Protein AF-A0A1Q7BC86-F1 (afdb_monomer_lite)

Radius of gyration: 31.93 Å; chains: 1; bounding box: 92×62×43 Å

Structure (mmCIF, N/CA/C/O backbone):
data_AF-A0A1Q7BC86-F1
#
_entry.id   AF-A0A1Q7BC86-F1
#
loop_
_atom_site.group_PDB
_atom_site.id
_atom_site.type_symbol
_atom_site.label_atom_id
_atom_site.label_alt_id
_atom_site.label_comp_id
_atom_site.label_asym_id
_atom_site.label_entity_id
_atom_site.label_seq_id
_atom_site.pdbx_PDB_ins_code
_atom_site.Cartn_x
_atom_site.Cartn_y
_atom_site.Cartn_z
_atom_site.occupancy
_atom_site.B_iso_or_equiv
_atom_site.auth_seq_id
_atom_site.auth_comp_id
_atom_site.auth_asym_id
_atom_site.auth_atom_id
_atom_site.pdbx_PDB_model_num
ATOM 1 N N . MET A 1 1 ? 21.979 -20.572 -1.167 1.00 58.22 1 MET A N 1
ATOM 2 C CA . MET A 1 1 ? 20.511 -20.406 -1.167 1.00 58.22 1 MET A CA 1
ATOM 3 C C . MET A 1 1 ? 20.252 -18.945 -1.491 1.00 58.22 1 MET A C 1
ATOM 5 O O . MET A 1 1 ? 20.639 -18.106 -0.691 1.00 58.22 1 MET A O 1
ATOM 9 N N . PHE A 1 2 ? 19.766 -18.637 -2.698 1.00 61.84 2 PHE A N 1
ATOM 10 C CA . PHE A 1 2 ? 19.476 -17.268 -3.145 1.00 61.84 2 PHE A CA 1
ATOM 11 C C . PHE A 1 2 ? 18.348 -16.706 -2.268 1.00 61.84 2 PHE A C 1
ATOM 13 O O . PHE A 1 2 ? 17.177 -17.008 -2.482 1.00 61.84 2 PHE A O 1
ATOM 20 N N . GLY A 1 3 ? 18.707 -15.979 -1.211 1.00 71.44 3 GLY A N 1
ATOM 21 C CA . GLY A 1 3 ? 17.738 -15.218 -0.436 1.00 71.44 3 GLY A CA 1
ATOM 22 C C . GLY A 1 3 ? 17.241 -14.090 -1.322 1.00 71.44 3 GLY A C 1
ATOM 23 O O . GLY A 1 3 ? 18.064 -13.361 -1.867 1.00 71.44 3 GLY A O 1
ATOM 24 N N . LEU A 1 4 ? 15.923 -13.977 -1.494 1.00 78.19 4 LEU A N 1
ATOM 25 C CA . LEU A 1 4 ? 15.307 -12.797 -2.092 1.00 78.19 4 LEU A CA 1
ATOM 26 C C . LEU A 1 4 ? 15.785 -11.576 -1.308 1.00 78.19 4 LEU A C 1
ATOM 28 O O . LEU A 1 4 ? 15.322 -11.311 -0.197 1.00 78.19 4 LEU A O 1
ATOM 32 N N . GLY A 1 5 ? 16.776 -10.890 -1.863 1.00 89.00 5 GLY A N 1
ATOM 33 C CA . GLY A 1 5 ? 17.308 -9.679 -1.286 1.00 89.00 5 GLY A CA 1
ATOM 34 C C . GLY A 1 5 ? 16.318 -8.541 -1.473 1.00 89.00 5 GLY A C 1
ATOM 35 O O . GLY A 1 5 ? 15.384 -8.603 -2.276 1.00 89.00 5 GLY A O 1
ATOM 36 N N . TRP A 1 6 ? 16.570 -7.446 -0.763 1.00 91.69 6 TRP A N 1
ATOM 37 C CA . TRP A 1 6 ? 15.855 -6.190 -0.984 1.00 91.69 6 TRP A CA 1
ATOM 38 C C . TRP A 1 6 ? 15.890 -5.755 -2.463 1.00 91.69 6 TRP A C 1
ATOM 40 O O . TRP A 1 6 ? 14.933 -5.167 -2.958 1.00 91.69 6 TRP A O 1
ATOM 50 N N . MET A 1 7 ? 16.966 -6.098 -3.182 1.00 91.50 7 MET A N 1
ATOM 51 C CA . MET A 1 7 ? 17.154 -5.737 -4.587 1.00 91.50 7 MET A CA 1
ATOM 52 C C . MET A 1 7 ? 16.228 -6.506 -5.538 1.00 91.50 7 MET A C 1
ATOM 54 O O . MET A 1 7 ? 15.576 -5.881 -6.373 1.00 91.50 7 MET A O 1
ATOM 58 N N . GLU A 1 8 ? 16.086 -7.827 -5.385 1.00 91.88 8 GLU A N 1
ATOM 59 C CA . GLU A 1 8 ? 15.098 -8.606 -6.141 1.00 91.88 8 GLU A CA 1
ATOM 60 C C . GLU A 1 8 ? 13.664 -8.158 -5.836 1.00 91.88 8 GLU A C 1
ATOM 62 O O . GLU A 1 8 ? 12.852 -8.043 -6.755 1.00 91.88 8 GLU A O 1
ATOM 67 N N . LEU A 1 9 ? 13.346 -7.857 -4.570 1.00 93.38 9 LEU A N 1
ATOM 68 C CA . LEU A 1 9 ? 12.015 -7.367 -4.200 1.00 93.38 9 LEU A CA 1
ATOM 69 C C . LEU A 1 9 ? 11.706 -6.016 -4.867 1.00 93.38 9 LEU A C 1
ATOM 71 O O . LEU A 1 9 ? 10.604 -5.826 -5.383 1.00 93.38 9 LEU A O 1
ATOM 75 N N . LEU A 1 10 ? 12.683 -5.103 -4.916 1.00 93.75 10 LEU A N 1
ATOM 76 C CA . LEU A 1 10 ? 12.564 -3.840 -5.648 1.00 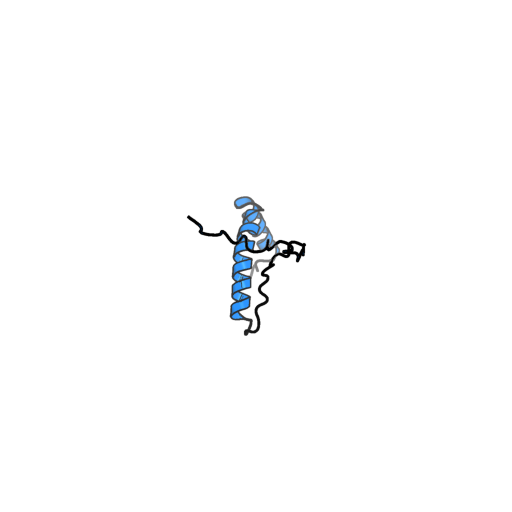93.75 10 LEU A CA 1
ATOM 77 C C . LEU A 1 10 ? 12.398 -4.054 -7.157 1.00 93.75 10 LEU A C 1
ATOM 79 O O . LEU A 1 10 ? 11.582 -3.371 -7.774 1.00 93.75 10 LEU A O 1
ATOM 83 N N . LEU A 1 11 ? 13.121 -5.003 -7.757 1.00 94.56 11 LEU A N 1
ATOM 84 C CA . LEU A 1 11 ? 12.988 -5.310 -9.184 1.00 94.56 11 LEU A CA 1
ATOM 85 C C . LEU A 1 11 ? 11.570 -5.797 -9.518 1.00 94.56 11 LEU A C 1
ATOM 87 O O . LEU A 1 11 ? 10.953 -5.317 -10.470 1.00 94.56 11 LEU A O 1
ATOM 91 N N . ILE A 1 12 ? 11.026 -6.701 -8.700 1.00 94.06 12 ILE A N 1
ATOM 92 C CA . ILE A 1 12 ? 9.646 -7.183 -8.837 1.00 94.06 12 ILE A CA 1
ATOM 93 C C . ILE A 1 12 ? 8.662 -6.023 -8.649 1.00 94.06 12 ILE A C 1
ATOM 95 O O . ILE A 1 12 ? 7.731 -5.875 -9.441 1.00 94.06 12 ILE A O 1
ATOM 99 N N . LEU A 1 13 ? 8.885 -5.165 -7.648 1.00 93.56 13 LEU A N 1
ATOM 100 C CA . LEU A 1 13 ? 8.049 -3.992 -7.400 1.00 93.56 13 LEU A CA 1
ATOM 101 C C . LEU A 1 13 ? 8.008 -3.058 -8.616 1.00 93.56 13 LEU A C 1
ATOM 103 O O . LEU A 1 13 ? 6.929 -2.602 -8.983 1.00 93.56 13 LEU A O 1
ATOM 107 N N . ILE A 1 14 ? 9.144 -2.812 -9.275 1.00 95.38 14 ILE A N 1
ATOM 108 C CA . ILE A 1 14 ? 9.204 -1.997 -10.498 1.00 95.38 14 ILE A CA 1
ATOM 109 C C . ILE A 1 14 ? 8.365 -2.624 -11.616 1.00 95.38 14 ILE A C 1
ATOM 111 O O . ILE A 1 14 ? 7.589 -1.918 -12.257 1.00 95.38 14 ILE A O 1
ATOM 115 N N . ILE A 1 15 ? 8.461 -3.939 -11.832 1.00 95.81 15 ILE A N 1
ATOM 116 C CA . ILE A 1 15 ? 7.660 -4.632 -12.856 1.00 95.81 15 ILE A CA 1
ATOM 117 C C . ILE A 1 15 ? 6.162 -4.487 -12.555 1.00 95.81 15 ILE A C 1
ATOM 119 O O . ILE A 1 15 ? 5.379 -4.143 -13.441 1.00 95.81 15 ILE A O 1
ATOM 123 N N . VAL A 1 16 ? 5.760 -4.682 -11.297 1.00 95.06 16 VAL A N 1
ATOM 124 C CA . VAL A 1 16 ? 4.369 -4.494 -10.859 1.00 95.06 16 VAL A CA 1
ATOM 125 C C . VAL A 1 16 ? 3.926 -3.044 -11.074 1.00 95.06 16 VAL A C 1
ATOM 127 O O . VAL A 1 16 ? 2.834 -2.812 -11.587 1.00 95.06 16 VAL A O 1
ATOM 130 N N . LEU A 1 17 ? 4.768 -2.059 -10.757 1.00 94.31 17 LEU A N 1
ATOM 131 C CA . LEU A 1 17 ? 4.474 -0.643 -10.996 1.00 94.31 17 LEU A CA 1
ATOM 132 C C . LEU A 1 17 ? 4.319 -0.315 -12.485 1.00 94.31 17 LEU A C 1
ATOM 134 O O . LEU A 1 17 ? 3.530 0.563 -12.813 1.00 94.31 17 LEU A O 1
ATOM 138 N N . ILE A 1 18 ? 5.024 -1.002 -13.384 1.00 95.12 18 ILE A N 1
ATOM 139 C CA . ILE A 1 18 ? 4.858 -0.819 -14.833 1.00 95.12 18 ILE A CA 1
ATOM 140 C C . ILE A 1 18 ? 3.523 -1.408 -15.304 1.00 95.12 18 ILE A C 1
ATOM 142 O O . ILE A 1 18 ? 2.809 -0.763 -16.068 1.00 95.12 18 ILE A O 1
ATOM 146 N N . VAL A 1 19 ? 3.160 -2.605 -14.835 1.00 95.12 19 VAL A N 1
ATOM 147 C CA . VAL A 1 19 ? 1.919 -3.289 -15.245 1.00 95.12 19 VAL A CA 1
ATOM 148 C C . VAL A 1 19 ? 0.676 -2.604 -14.675 1.00 95.12 19 VAL A C 1
ATOM 150 O O . VAL A 1 19 ? -0.295 -2.372 -15.391 1.00 95.12 19 VAL A O 1
ATOM 153 N N . PHE A 1 20 ? 0.694 -2.281 -13.382 1.00 92.69 20 PHE A N 1
ATOM 154 C CA . PHE A 1 20 ? -0.449 -1.699 -12.676 1.00 92.69 20 PHE A CA 1
ATOM 155 C C . PHE A 1 20 ? -0.428 -0.164 -12.662 1.00 92.69 20 PHE A C 1
ATOM 157 O O . PHE A 1 20 ? -1.473 0.460 -12.495 1.00 92.69 20 PHE A O 1
ATOM 164 N N . GLY A 1 21 ? 0.733 0.464 -12.841 1.00 90.69 21 GLY A N 1
ATOM 165 C CA . GLY A 1 21 ? 0.926 1.908 -12.708 1.00 90.69 21 GLY A CA 1
ATOM 166 C C . GLY A 1 21 ? 1.260 2.344 -11.274 1.00 90.69 21 GLY A C 1
ATOM 167 O O . GLY A 1 21 ? 0.775 1.775 -10.292 1.00 90.69 21 GLY A O 1
ATOM 168 N N . ALA A 1 22 ? 2.035 3.427 -11.142 1.00 89.81 22 ALA A N 1
ATOM 169 C CA . ALA A 1 22 ? 2.481 3.957 -9.848 1.00 89.81 22 ALA A CA 1
ATOM 170 C C . ALA A 1 22 ? 1.351 4.445 -8.922 1.00 89.81 22 ALA A C 1
ATOM 172 O O . ALA A 1 22 ? 1.532 4.491 -7.710 1.00 89.81 22 ALA A O 1
ATOM 173 N N . GLY A 1 23 ? 0.177 4.776 -9.468 1.00 90.12 23 GLY A N 1
ATOM 174 C CA . GLY A 1 23 ? -0.975 5.235 -8.683 1.00 90.12 23 GLY A CA 1
ATOM 175 C C . GLY A 1 23 ? -1.853 4.115 -8.113 1.00 90.12 23 GLY A C 1
ATOM 176 O O . GLY A 1 23 ? -2.513 4.316 -7.095 1.00 90.12 23 GLY A O 1
ATOM 177 N N . LYS A 1 24 ? -1.868 2.922 -8.727 1.00 91.12 24 LYS A N 1
ATOM 178 C CA . LYS A 1 24 ? -2.786 1.839 -8.324 1.00 91.12 24 LYS A CA 1
ATOM 179 C C . LYS A 1 24 ? -2.364 1.155 -7.027 1.00 91.12 24 LYS A C 1
ATOM 181 O O . LYS A 1 24 ? -3.220 0.834 -6.208 1.00 91.12 24 LYS A O 1
ATOM 186 N N . LEU A 1 25 ? -1.061 0.974 -6.820 1.00 91.25 25 LEU A N 1
ATOM 187 C CA . LEU A 1 25 ? -0.516 0.366 -5.603 1.00 91.25 25 LEU A CA 1
ATOM 188 C C . LEU A 1 25 ? -0.839 1.186 -4.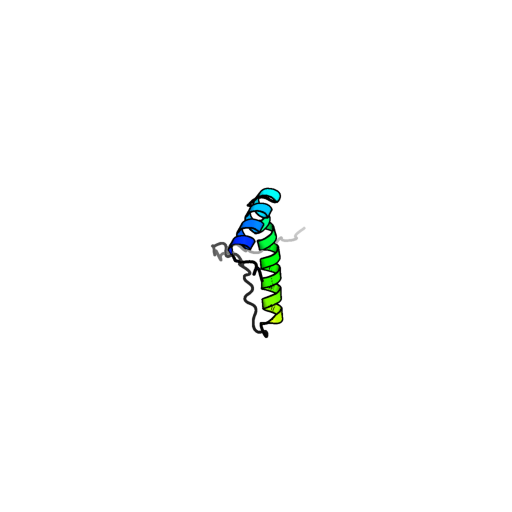334 1.00 91.25 25 LEU A C 1
ATOM 190 O O . LEU A 1 25 ? -1.401 0.604 -3.405 1.00 91.25 25 LEU A O 1
ATOM 194 N N . PRO A 1 26 ? -0.591 2.513 -4.282 1.00 89.94 26 PRO A N 1
ATOM 195 C CA . PRO A 1 26 ? -1.008 3.356 -3.158 1.00 89.94 26 PRO A CA 1
ATOM 196 C C . PRO A 1 26 ? -2.523 3.358 -2.941 1.00 89.94 26 PRO A C 1
ATOM 198 O O . PRO A 1 26 ? -2.975 3.225 -1.809 1.00 89.94 26 PRO A O 1
ATOM 201 N N . GLN A 1 27 ? -3.311 3.427 -4.020 1.00 93.00 27 GLN A N 1
ATOM 202 C CA . GLN A 1 27 ? -4.774 3.452 -3.943 1.00 93.00 27 GLN A CA 1
ATOM 203 C C . GLN A 1 27 ? -5.347 2.197 -3.261 1.00 93.00 27 GLN A C 1
ATOM 205 O O . GLN A 1 27 ? -6.247 2.293 -2.427 1.00 93.00 27 GLN A O 1
ATOM 210 N N . ILE A 1 28 ? -4.808 1.016 -3.579 1.00 93.31 28 ILE A N 1
ATOM 211 C CA . ILE A 1 28 ? -5.190 -0.246 -2.925 1.00 93.31 28 ILE A CA 1
ATOM 212 C C . ILE A 1 28 ? -4.607 -0.308 -1.503 1.00 93.31 28 ILE A C 1
ATOM 214 O O . ILE A 1 28 ? -5.289 -0.726 -0.563 1.00 93.31 28 ILE A O 1
ATOM 218 N N . GLY A 1 29 ? -3.364 0.149 -1.333 1.00 93.31 29 GLY A N 1
ATOM 219 C CA . GLY A 1 29 ? -2.659 0.183 -0.053 1.00 93.31 29 GLY A CA 1
ATOM 220 C C . GLY A 1 29 ? -3.353 1.038 1.008 1.00 93.31 29 GLY A C 1
ATOM 221 O O . GLY A 1 29 ? -3.375 0.645 2.169 1.00 93.31 29 GLY A O 1
ATOM 222 N N . GLU A 1 30 ? -3.982 2.153 0.637 1.00 94.81 30 GLU A N 1
ATOM 223 C CA . GLU A 1 30 ? -4.763 2.978 1.567 1.00 94.81 30 GLU A CA 1
ATOM 224 C C . GLU A 1 30 ? -5.975 2.230 2.137 1.00 94.81 30 GLU A C 1
ATOM 226 O O . GLU A 1 30 ? -6.237 2.297 3.341 1.00 94.81 30 GLU A O 1
ATOM 231 N N . GLY A 1 31 ? -6.706 1.496 1.293 1.00 95.25 31 GLY A N 1
ATOM 232 C CA . GLY A 1 31 ? -7.860 0.700 1.718 1.00 95.25 31 GLY A CA 1
ATOM 233 C C . GLY A 1 31 ? -7.451 -0.440 2.649 1.00 95.25 31 GLY A C 1
ATOM 234 O O . GLY A 1 31 ? -7.991 -0.577 3.750 1.00 95.25 31 GLY A O 1
ATOM 235 N N . VAL A 1 32 ? -6.434 -1.206 2.246 1.00 96.19 32 VAL A N 1
ATOM 236 C CA . VAL A 1 32 ? -5.876 -2.296 3.061 1.00 96.19 32 VAL A CA 1
ATOM 237 C C . VAL A 1 32 ? -5.273 -1.752 4.357 1.00 96.19 32 VAL A C 1
ATOM 239 O O . VAL A 1 32 ? -5.510 -2.305 5.425 1.00 96.19 32 VAL A O 1
ATOM 242 N N . GLY A 1 33 ? -4.551 -0.634 4.303 1.00 94.38 33 GLY A N 1
ATOM 243 C CA . GLY A 1 33 ? -3.923 -0.007 5.463 1.00 94.38 33 GLY A CA 1
ATOM 244 C C . GLY A 1 33 ? -4.939 0.451 6.506 1.00 94.38 33 GLY A C 1
ATOM 245 O O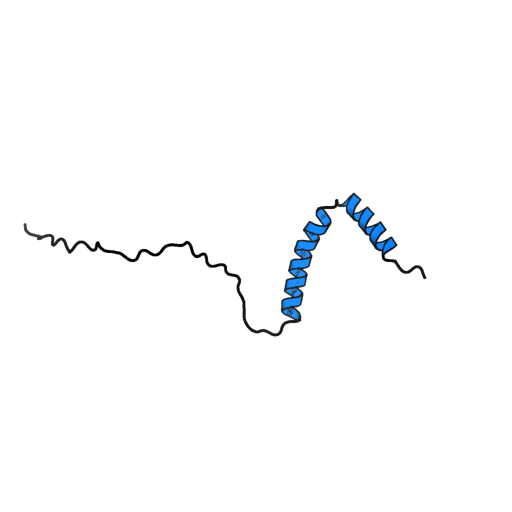 . GLY A 1 33 ? -4.741 0.208 7.697 1.00 94.38 33 GLY A O 1
ATOM 246 N N . LYS A 1 34 ? -6.062 1.043 6.081 1.00 9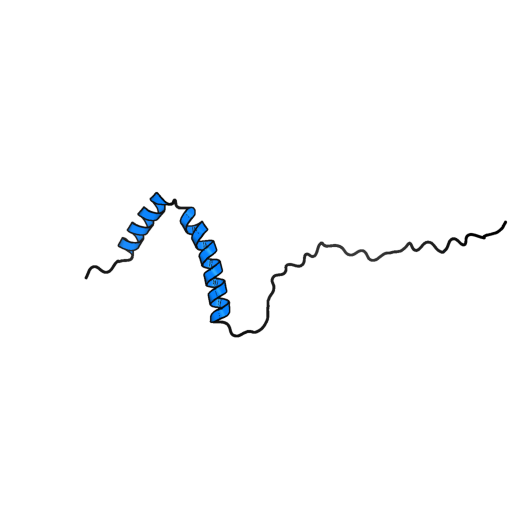4.44 34 LYS A N 1
ATOM 247 C CA . LYS A 1 34 ? -7.173 1.397 6.981 1.00 94.44 34 LYS A CA 1
ATOM 248 C C . LYS A 1 34 ? -7.799 0.156 7.619 1.00 94.44 34 LYS A C 1
ATOM 250 O O . LYS A 1 34 ? -8.015 0.154 8.830 1.00 94.44 34 LYS A O 1
ATOM 255 N N . ALA A 1 35 ? -8.022 -0.904 6.839 1.00 95.38 35 ALA A N 1
ATOM 256 C CA . ALA A 1 35 ? -8.565 -2.165 7.346 1.00 95.38 35 ALA A CA 1
ATOM 257 C C . ALA A 1 35 ? -7.623 -2.831 8.363 1.00 95.38 35 ALA A C 1
ATOM 259 O O . ALA A 1 35 ? -8.053 -3.198 9.455 1.00 95.38 35 ALA A O 1
ATOM 260 N N . VAL A 1 36 ? -6.326 -2.913 8.056 1.00 95.31 36 VAL A N 1
ATOM 261 C CA . VAL A 1 36 ? -5.305 -3.468 8.957 1.00 95.31 36 VAL A CA 1
ATOM 262 C C . VAL A 1 36 ? -5.162 -2.611 10.213 1.00 95.31 36 VAL A C 1
ATOM 264 O O . VAL A 1 36 ? -5.052 -3.156 11.308 1.00 95.31 36 VAL A O 1
ATOM 267 N N . LYS A 1 37 ? -5.202 -1.277 10.096 1.00 92.38 37 LYS A N 1
ATOM 268 C CA . LYS A 1 37 ? -5.156 -0.367 11.250 1.00 92.38 37 LYS A CA 1
ATOM 269 C C . LYS A 1 37 ? -6.361 -0.571 12.171 1.00 92.38 37 LYS A C 1
ATOM 271 O O . LYS A 1 37 ? -6.173 -0.660 13.381 1.00 92.38 37 LYS A O 1
ATOM 276 N N . GLY A 1 38 ? -7.566 -0.680 11.609 1.00 91.75 38 GLY A N 1
ATOM 277 C CA . GLY A 1 38 ? -8.784 -0.989 12.362 1.00 91.75 38 GLY A CA 1
ATOM 278 C C . GLY A 1 38 ? -8.712 -2.357 13.039 1.00 91.75 38 GLY A C 1
ATOM 279 O O . GLY A 1 38 ? -8.935 -2.453 14.241 1.00 91.75 38 GLY A O 1
ATOM 280 N N . PHE A 1 39 ? -8.292 -3.390 12.301 1.00 93.44 39 PHE A N 1
ATOM 281 C CA . PHE A 1 39 ? -8.118 -4.742 12.835 1.00 93.44 39 PHE A CA 1
ATOM 282 C C . PHE A 1 39 ? -7.109 -4.776 13.985 1.00 93.44 39 PHE A C 1
ATOM 284 O O . PHE A 1 39 ? -7.391 -5.336 15.041 1.00 93.44 39 PHE A O 1
ATOM 291 N N . LYS A 1 40 ? -5.950 -4.125 13.821 1.00 90.75 40 LYS A N 1
ATOM 292 C CA . LYS A 1 40 ? -4.951 -4.034 14.889 1.00 90.75 40 LYS A CA 1
ATOM 293 C C . LYS A 1 40 ? -5.510 -3.337 16.129 1.00 90.75 40 LYS A C 1
ATOM 295 O O . LYS A 1 40 ? -5.287 -3.828 17.228 1.00 90.75 40 LYS A O 1
ATOM 300 N N . LYS A 1 41 ? -6.242 -2.236 15.962 1.00 88.69 41 LYS A N 1
ATOM 301 C CA . LYS A 1 41 ? -6.856 -1.514 17.083 1.00 88.69 41 LYS A CA 1
ATOM 302 C C . LYS A 1 41 ? -7.833 -2.405 17.861 1.00 88.69 41 LYS A C 1
ATOM 304 O O . LYS A 1 41 ? -7.785 -2.447 19.078 1.00 88.69 41 LYS A O 1
ATOM 309 N N . SER A 1 42 ? -8.675 -3.170 17.170 1.00 85.69 42 SER A N 1
ATOM 310 C CA . SER A 1 42 ? -9.644 -4.062 17.823 1.00 85.69 42 SER A CA 1
ATOM 311 C C . SER A 1 42 ? -9.013 -5.286 18.492 1.00 85.69 42 SER A C 1
ATOM 313 O O . SER A 1 42 ? -9.562 -5.797 19.460 1.00 85.69 42 SER A O 1
ATOM 315 N N . VAL A 1 43 ? -7.893 -5.789 17.962 1.00 89.69 43 VAL A N 1
ATOM 316 C CA . VAL A 1 43 ? -7.252 -7.019 18.460 1.00 89.69 43 VAL A CA 1
ATOM 317 C C . VAL A 1 43 ? -6.247 -6.745 19.577 1.00 89.69 43 VAL A C 1
ATOM 319 O O . VAL A 1 43 ? -6.102 -7.568 20.476 1.00 89.69 43 VAL A O 1
ATOM 322 N N . PHE A 1 44 ? -5.528 -5.622 19.519 1.00 85.00 44 PHE A N 1
ATOM 323 C CA . PHE A 1 44 ? -4.406 -5.349 20.423 1.00 85.00 44 PHE A CA 1
ATOM 324 C C . PHE A 1 44 ? -4.711 -4.313 21.513 1.00 85.00 44 PHE A C 1
ATOM 326 O O . PHE A 1 44 ? -3.889 -4.151 22.412 1.00 85.00 44 PHE A O 1
ATOM 333 N N . GLU A 1 45 ? -5.855 -3.626 21.466 1.00 78.94 45 GLU A N 1
ATOM 334 C CA . GLU A 1 45 ? -6.197 -2.562 22.417 1.00 78.94 45 GLU A CA 1
ATOM 335 C C . GLU A 1 45 ? -7.334 -3.022 23.352 1.00 78.94 45 GLU A C 1
ATOM 337 O O . GLU A 1 45 ? -8.460 -3.215 22.892 1.00 78.94 45 GLU A O 1
ATOM 342 N N . PRO A 1 46 ? -7.071 -3.246 24.657 1.00 65.44 46 PRO A N 1
ATOM 343 C CA . PRO A 1 46 ? -8.130 -3.460 25.638 1.00 65.44 46 PRO A CA 1
ATOM 344 C C . PRO A 1 46 ? -8.842 -2.123 25.879 1.00 65.44 46 PRO A C 1
ATOM 346 O O . PRO A 1 46 ? -8.179 -1.127 26.161 1.00 65.44 46 PRO A O 1
ATOM 349 N N . GLU A 1 47 ? -10.171 -2.084 25.733 1.00 66.81 47 GLU A N 1
ATOM 350 C CA . GLU A 1 47 ? -10.957 -0.845 25.851 1.00 66.81 47 GLU A CA 1
ATOM 351 C C . GLU A 1 47 ? -10.609 -0.078 27.139 1.00 66.81 47 GLU A C 1
ATOM 353 O O . GLU A 1 47 ? -10.674 -0.636 28.238 1.00 66.81 47 GLU A O 1
ATOM 358 N N . PRO A 1 48 ? -10.231 1.208 27.015 1.00 56.44 48 PRO A N 1
ATOM 359 C CA . PRO A 1 48 ? -11.221 2.233 27.320 1.00 56.44 48 PRO A CA 1
ATOM 360 C C . PRO A 1 48 ? -11.176 3.484 26.424 1.00 56.44 48 PRO A C 1
ATOM 362 O O . PRO A 1 48 ? -10.143 3.923 25.929 1.00 56.44 48 PRO A O 1
ATOM 365 N N . GLN A 1 49 ? -12.361 4.089 26.348 1.00 53.50 49 GLN A N 1
ATOM 366 C CA . GLN A 1 49 ? -12.711 5.443 25.925 1.00 53.50 49 GLN A CA 1
ATOM 367 C C . GLN A 1 49 ? -12.456 5.850 24.465 1.00 53.50 49 GLN A C 1
ATOM 369 O O . GLN A 1 49 ? -11.356 6.138 23.998 1.00 53.50 49 GLN A O 1
ATOM 374 N N . GLN A 1 50 ? -13.585 5.996 23.779 1.00 57.91 50 GLN A N 1
ATOM 375 C CA . GLN A 1 50 ? -13.731 6.649 22.495 1.00 57.91 50 GLN A CA 1
ATOM 376 C C . GLN A 1 50 ? -13.241 8.101 22.559 1.00 57.91 50 GLN A C 1
ATOM 378 O O . GLN A 1 50 ? -13.798 8.915 23.292 1.00 57.91 50 GLN A O 1
ATOM 383 N N . VAL A 1 51 ? -12.277 8.448 21.707 1.00 53.97 51 VAL A N 1
ATOM 384 C CA . VAL A 1 51 ? -12.246 9.783 21.107 1.00 53.97 51 VAL A CA 1
ATOM 385 C C . VAL A 1 51 ? -12.842 9.617 19.722 1.00 53.97 51 VAL A C 1
ATOM 387 O O . VAL A 1 51 ? -12.185 9.265 18.743 1.00 53.97 51 VAL A O 1
ATOM 390 N N . THR A 1 52 ? -14.159 9.745 19.698 1.00 53.38 52 THR A N 1
ATOM 391 C CA . THR A 1 52 ? -14.908 10.090 18.507 1.00 53.38 52 THR A CA 1
ATOM 392 C C . THR A 1 52 ? -14.434 11.476 18.083 1.00 53.38 52 THR A C 1
ATOM 394 O O . THR A 1 52 ? -14.837 12.470 18.680 1.00 53.38 52 THR A O 1
ATOM 397 N N . ASP A 1 53 ? -13.611 11.553 17.037 1.00 55.31 53 ASP A N 1
ATOM 398 C CA . ASP A 1 53 ? -13.514 12.754 16.204 1.00 55.31 53 ASP A CA 1
ATOM 399 C C . ASP A 1 53 ? -14.850 12.926 15.456 1.00 55.31 53 ASP A C 1
ATOM 401 O O . ASP A 1 53 ? -14.953 12.761 14.242 1.00 55.31 53 ASP A O 1
ATOM 405 N N . GLN A 1 54 ? -15.920 13.221 16.199 1.00 53.47 54 GLN A N 1
ATOM 406 C CA . GLN A 1 54 ? -16.980 14.057 15.671 1.00 53.47 54 GLN A CA 1
ATOM 407 C C . GLN A 1 54 ? -16.481 15.477 15.859 1.00 53.47 54 GLN A C 1
ATOM 409 O O . GLN A 1 54 ? -16.615 16.068 16.929 1.00 53.47 54 GLN A O 1
ATOM 414 N N . GLN A 1 55 ? -15.927 16.029 14.784 1.00 45.12 55 GLN A N 1
ATOM 415 C CA . GLN A 1 55 ? -16.001 17.459 14.570 1.00 45.12 55 GLN A CA 1
ATOM 416 C C . GLN A 1 55 ? -17.484 17.829 14.466 1.00 45.12 55 GLN A C 1
ATOM 418 O O . GLN A 1 55 ? -18.080 17.860 13.392 1.00 45.12 55 GLN A O 1
ATOM 423 N N . ILE A 1 56 ? -18.080 18.071 15.629 1.00 52.06 56 ILE A N 1
ATOM 424 C CA . ILE A 1 56 ? -19.242 18.926 15.781 1.00 52.06 56 ILE A CA 1
ATOM 425 C C . ILE A 1 56 ? -18.765 20.297 15.304 1.00 52.06 56 ILE A C 1
ATOM 427 O O . ILE A 1 56 ? -17.824 20.855 15.860 1.00 52.06 56 ILE A O 1
ATOM 431 N N . THR A 1 57 ? -19.359 20.813 14.235 1.00 57.03 57 THR A N 1
ATOM 432 C CA . THR A 1 57 ? -19.236 22.216 13.825 1.00 57.03 57 THR A CA 1
ATOM 433 C C . THR A 1 57 ? -19.452 23.151 15.015 1.00 57.03 57 THR A C 1
ATOM 435 O O . THR A 1 57 ? -20.453 22.993 15.716 1.00 57.03 57 THR A O 1
ATOM 438 N N . PRO A 1 58 ? -18.635 24.203 15.164 1.00 52.53 58 PRO A N 1
ATOM 439 C CA . PRO A 1 58 ? -19.180 25.466 15.641 1.00 52.53 58 PRO A CA 1
ATOM 440 C C . PRO A 1 58 ? -19.012 26.503 14.535 1.00 52.53 58 PRO A C 1
ATOM 442 O O . PRO A 1 58 ? -17.963 27.125 14.381 1.00 52.53 58 PRO A O 1
ATOM 445 N N . HIS A 1 59 ? -20.081 26.696 13.760 1.00 58.59 59 HIS A N 1
ATOM 446 C CA . HIS A 1 59 ? -20.342 28.023 13.231 1.00 58.59 59 HIS A CA 1
ATOM 447 C C . HIS A 1 59 ? -20.367 28.971 14.433 1.00 58.59 59 HIS A C 1
ATOM 449 O O . HIS A 1 59 ? -21.174 28.826 15.350 1.00 58.59 59 HIS A O 1
ATOM 455 N N . THR A 1 60 ? -19.418 29.894 14.438 1.00 59.91 60 THR A N 1
ATOM 456 C CA . THR A 1 60 ? -19.499 31.182 15.107 1.00 59.91 60 THR A CA 1
ATOM 457 C C . THR A 1 60 ? -20.902 31.768 14.932 1.00 59.91 60 THR A C 1
ATOM 459 O O . THR A 1 60 ? -21.356 31.904 13.802 1.00 59.91 60 THR A O 1
ATOM 462 N N . GLU A 1 61 ? -21.585 32.069 16.036 1.00 54.59 61 GLU A N 1
ATOM 463 C CA . GLU A 1 61 ? -22.170 33.383 16.352 1.00 54.59 61 GLU A CA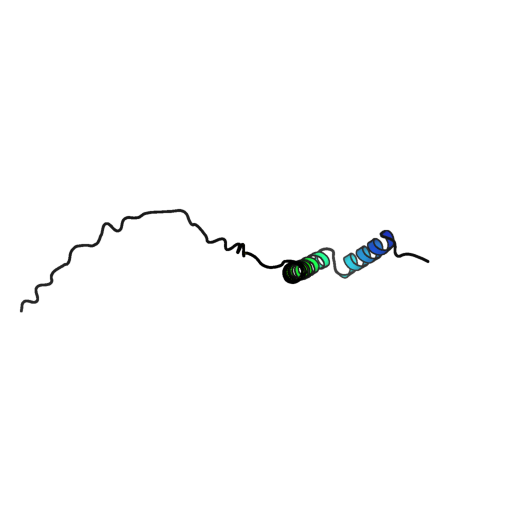 1
ATOM 464 C C . GLU A 1 61 ? -23.358 33.237 17.313 1.00 54.59 61 GLU A C 1
ATOM 466 O O . GLU A 1 61 ? -24.379 32.616 17.030 1.00 54.59 61 GLU A O 1
ATOM 471 N N . VAL A 1 62 ? -23.195 33.832 18.488 1.00 65.38 62 VAL A N 1
ATOM 472 C CA . VAL A 1 62 ? -24.236 34.040 19.488 1.00 65.38 62 VAL A CA 1
ATOM 473 C C . VAL A 1 62 ? -24.975 35.327 19.109 1.00 65.38 62 VAL A C 1
ATOM 475 O O . VAL A 1 62 ? -24.342 36.380 19.079 1.00 65.38 62 VAL A O 1
ATOM 478 N N . PRO A 1 63 ? -26.301 35.285 18.896 1.00 66.69 63 PRO A N 1
ATOM 479 C CA . PRO A 1 63 ? -27.124 36.357 19.445 1.00 66.69 63 PRO A CA 1
ATOM 480 C C . PRO A 1 63 ? -28.290 35.790 20.274 1.00 66.69 63 PRO A C 1
ATOM 482 O O . PRO A 1 63 ? -29.190 35.146 19.734 1.00 66.69 63 PRO A O 1
ATOM 485 N N . PRO A 1 64 ? -28.346 36.062 21.590 1.00 69.88 64 PRO A N 1
ATOM 486 C CA . PRO A 1 64 ? -29.529 35.872 22.398 1.00 69.88 64 PRO A CA 1
ATOM 487 C C . PRO A 1 64 ? -30.281 37.204 22.420 1.00 69.88 64 PRO A C 1
ATOM 489 O O . PRO A 1 64 ? -29.950 38.082 23.208 1.00 69.88 64 PRO A O 1
ATOM 492 N N . THR A 1 65 ? -31.284 37.396 21.566 1.00 61.59 65 THR A N 1
ATOM 493 C CA . THR A 1 65 ? -32.353 38.376 21.831 1.00 61.59 65 THR A CA 1
ATOM 494 C C . THR A 1 65 ? -33.617 37.988 21.061 1.00 61.59 65 THR A C 1
ATOM 496 O O . THR A 1 65 ? -33.813 38.427 19.931 1.00 61.59 65 THR A O 1
ATOM 499 N N . PRO A 1 66 ? -34.539 37.222 21.664 1.00 65.31 66 PRO A N 1
ATOM 500 C CA . PRO A 1 66 ? -35.948 37.300 21.326 1.00 65.31 66 PRO A CA 1
ATOM 501 C C . PRO A 1 66 ? -36.564 38.482 22.099 1.00 65.31 66 PRO A C 1
ATOM 503 O O . PRO A 1 66 ? -37.358 38.301 23.017 1.00 65.31 66 PRO A O 1
ATOM 506 N N . ALA A 1 67 ? -36.190 39.718 21.756 1.00 64.75 67 ALA A N 1
ATOM 507 C CA . ALA A 1 67 ? -36.988 40.892 22.111 1.00 64.75 67 ALA A CA 1
ATOM 508 C C . ALA A 1 67 ? -38.075 41.026 21.042 1.00 64.75 67 ALA A C 1
ATOM 510 O O . ALA A 1 67 ? -37.863 41.633 19.995 1.00 64.75 67 ALA A O 1
ATOM 511 N N . GLY A 1 68 ? -39.220 40.383 21.270 1.00 59.91 68 GLY A N 1
ATOM 512 C CA . GLY A 1 68 ? -40.315 40.445 20.306 1.00 59.91 68 GLY A CA 1
ATOM 513 C C . GLY A 1 68 ? -41.481 39.494 20.532 1.00 59.91 68 GLY A C 1
ATOM 514 O O . GLY A 1 68 ? -42.149 39.150 19.562 1.00 59.91 68 GLY A O 1
ATOM 515 N N . VAL A 1 69 ? -41.778 39.080 21.769 1.00 62.28 69 VAL A N 1
ATOM 516 C CA . VAL A 1 69 ? -43.141 38.617 22.067 1.00 62.28 69 VAL A CA 1
ATOM 517 C C . VAL A 1 69 ? -44.007 39.876 22.117 1.00 62.28 69 VAL A C 1
ATOM 519 O O . VAL A 1 69 ? -44.055 40.573 23.128 1.00 62.28 69 VAL A O 1
ATOM 522 N N . LYS A 1 70 ? -44.621 40.224 20.979 1.00 60.31 70 LYS A N 1
ATOM 523 C CA . LYS A 1 70 ? -45.715 41.202 20.936 1.00 60.31 70 LYS A CA 1
ATOM 524 C C . LYS A 1 70 ? -46.790 40.747 21.939 1.00 60.31 70 LYS A C 1
ATOM 526 O O . LYS A 1 70 ? -47.146 39.567 21.911 1.00 60.31 70 LYS A O 1
ATOM 531 N N . PRO A 1 71 ? -47.287 41.631 22.823 1.00 60.25 71 PRO A N 1
ATOM 532 C CA . PRO A 1 71 ? -48.310 41.259 23.783 1.00 60.25 71 PRO A CA 1
ATOM 533 C C . PRO A 1 71 ? -49.598 40.888 23.050 1.00 60.25 71 PRO A C 1
ATOM 535 O O . PRO A 1 71 ? -49.916 41.456 22.005 1.00 60.25 71 PRO A O 1
ATOM 538 N N . ALA A 1 72 ? -50.292 39.911 23.627 1.00 64.44 72 ALA A N 1
ATOM 539 C CA . ALA A 1 72 ? -51.629 39.455 23.295 1.00 64.44 72 ALA A CA 1
ATOM 540 C C . ALA A 1 72 ? -52.520 40.570 22.719 1.00 64.44 72 ALA A C 1
ATOM 542 O O . ALA A 1 72 ? -52.865 41.532 23.401 1.00 64.44 72 ALA A O 1
ATOM 543 N N . GLY A 1 73 ? -52.886 40.422 21.446 1.00 57.00 73 GLY A N 1
ATOM 544 C CA . GLY A 1 73 ? -54.027 41.117 20.870 1.00 57.00 73 GLY A CA 1
ATOM 545 C C . GLY A 1 73 ? -55.293 40.389 21.297 1.00 57.00 73 GLY A C 1
ATOM 546 O O . GLY A 1 73 ? -55.700 39.427 20.642 1.00 57.00 73 GLY A O 1
ATOM 547 N N . ASP A 1 74 ? -55.881 40.840 22.402 1.00 68.38 74 ASP A N 1
ATOM 548 C CA . ASP A 1 74 ? -57.257 40.534 22.780 1.00 68.38 74 ASP A CA 1
ATOM 549 C C . ASP A 1 74 ? -58.182 40.918 21.617 1.00 68.38 74 ASP A C 1
ATOM 551 O O . ASP A 1 74 ? -58.324 42.092 21.273 1.00 68.38 74 ASP A O 1
ATOM 555 N N . HIS A 1 75 ? -58.795 39.920 20.982 1.00 64.38 75 HIS A N 1
ATOM 556 C CA . HIS A 1 75 ? -59.917 40.146 20.080 1.00 64.38 75 HIS A CA 1
ATOM 557 C C . HIS A 1 75 ? -61.196 40.146 20.924 1.00 64.38 75 HIS A C 1
ATOM 559 O O . HIS A 1 75 ? -61.561 39.089 21.449 1.00 64.38 75 HIS A O 1
ATOM 565 N N . PRO A 1 76 ? -61.903 41.281 21.066 1.00 64.69 76 PRO A N 1
ATOM 566 C CA . PRO A 1 76 ? -63.238 41.269 21.636 1.00 64.69 76 PRO A CA 1
ATOM 567 C C . PRO A 1 76 ? -64.170 40.540 20.660 1.00 64.69 7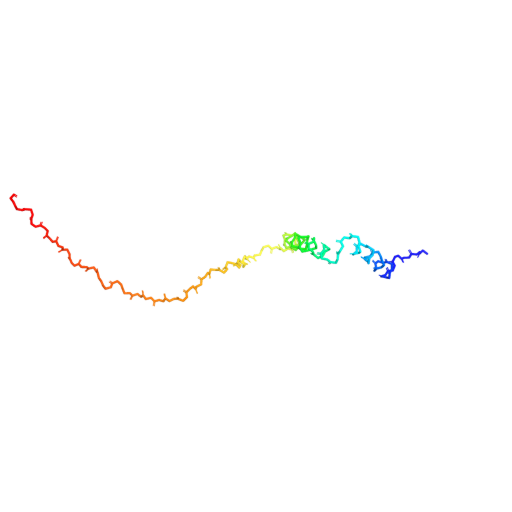6 PRO A C 1
ATOM 569 O O . PRO A 1 76 ? -64.476 41.045 19.583 1.00 64.69 76 PRO A O 1
ATOM 572 N N . GLN A 1 77 ? -64.626 39.341 21.029 1.00 61.38 77 GLN A N 1
ATOM 573 C CA . GLN A 1 77 ? -65.833 38.763 20.441 1.00 61.38 77 GLN A CA 1
ATOM 574 C C . GLN A 1 77 ? -67.027 39.553 20.979 1.00 61.38 77 GLN A C 1
ATOM 576 O O . GLN A 1 77 ? -67.523 39.300 22.075 1.00 61.38 77 GLN A O 1
ATOM 581 N N . GLY A 1 78 ? -67.436 40.557 20.212 1.00 67.94 78 GLY A N 1
ATOM 582 C CA . GLY A 1 78 ? -68.672 41.290 20.402 1.00 67.94 78 GLY A CA 1
ATOM 583 C C . GLY A 1 78 ? -69.399 41.402 19.068 1.00 67.94 78 GLY A C 1
ATOM 584 O O . GLY A 1 78 ? -68.872 42.028 18.153 1.00 67.94 78 GLY A O 1
ATOM 585 N N . MET A 1 79 ? -70.624 40.865 19.070 1.00 58.25 79 MET A N 1
ATOM 586 C CA . MET A 1 79 ? -71.706 40.961 18.073 1.00 58.25 79 MET A CA 1
ATOM 587 C C . MET A 1 79 ? -71.653 39.987 16.895 1.00 58.25 79 MET A C 1
ATOM 589 O O . MET A 1 79 ? -70.758 40.104 16.034 1.00 58.25 79 MET A O 1
#

Sequence (79 aa):
MFGLGWMELLLILIIVLIVFGAGKLPQIGEGVGKAVKGFKKSVFEPEPQQVTDQQITPHTEVPPTPAGVKPAGDHPQGM

pLDDT: mean 77.09, std 16.51, range [45.12, 96.19]

Secondary structure (DSSP, 8-state):
-----HHHHHHHHHHHHHHH-TTHHHHHHHHHHHHHHHHHHHHH-----------------------------------

Foldseek 3Di:
DPDCDPVVVVVVVVVVCVVQNPPRVVVVVVVVVVVVVVVCCVPPPDDDDDPPPPPPDDDDDDDDDPPDPDDDDDDPPDD